Protein AF-A0A854CMA5-F1 (afdb_monomer)

Structure (mmCIF, N/CA/C/O backbone):
data_AF-A0A854CMA5-F1
#
_entry.id   AF-A0A854CMA5-F1
#
loop_
_atom_site.group_PDB
_atom_site.id
_atom_site.type_symbol
_atom_site.label_atom_id
_atom_site.label_alt_id
_atom_site.label_comp_id
_atom_site.label_asym_id
_atom_site.label_entity_id
_atom_site.label_seq_id
_atom_site.pdbx_PDB_ins_code
_atom_site.Cartn_x
_atom_site.Cartn_y
_atom_site.Cartn_z
_atom_site.occupancy
_atom_site.B_i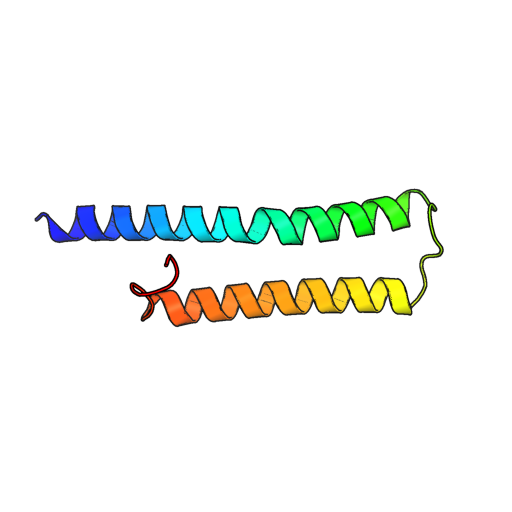so_or_equiv
_atom_site.auth_seq_id
_atom_site.auth_comp_id
_atom_site.auth_asym_id
_atom_site.auth_atom_id
_atom_site.pdbx_PDB_model_num
ATOM 1 N N . MET A 1 1 ? 25.600 2.308 -30.005 1.00 51.81 1 MET A N 1
ATOM 2 C CA . MET A 1 1 ? 25.124 1.687 -28.752 1.00 51.81 1 MET A CA 1
ATOM 3 C C . MET A 1 1 ? 23.764 2.271 -28.343 1.00 51.81 1 MET A C 1
ATOM 5 O O . MET A 1 1 ? 23.681 2.903 -27.305 1.00 51.81 1 MET A O 1
ATOM 9 N N . PRO A 1 2 ? 22.688 2.096 -29.136 1.00 61.62 2 PRO A N 1
ATOM 10 C CA . PRO A 1 2 ? 21.359 2.625 -28.788 1.00 61.62 2 PRO A CA 1
ATOM 11 C C . PRO A 1 2 ? 20.606 1.778 -27.740 1.00 61.62 2 PRO A C 1
ATOM 13 O O . PRO A 1 2 ? 19.568 2.191 -27.237 1.00 61.62 2 PRO A O 1
ATOM 16 N N . THR A 1 3 ? 21.108 0.587 -27.409 1.00 68.38 3 THR A N 1
ATOM 17 C CA . THR A 1 3 ? 20.403 -0.403 -26.582 1.00 68.38 3 THR A CA 1
ATOM 18 C C . THR A 1 3 ? 20.457 -0.107 -25.080 1.00 68.38 3 THR A C 1
ATOM 20 O O . THR A 1 3 ? 19.502 -0.422 -24.381 1.00 68.38 3 THR A O 1
ATOM 23 N 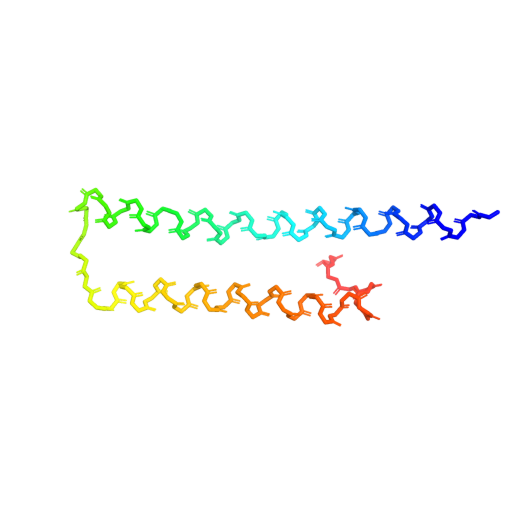N . LEU A 1 4 ? 21.529 0.529 -24.586 1.00 73.75 4 LEU A N 1
ATOM 24 C CA . LEU A 1 4 ? 21.666 0.896 -23.167 1.00 73.75 4 LEU A CA 1
ATOM 25 C C . LEU A 1 4 ? 20.769 2.087 -22.809 1.00 73.75 4 LEU A C 1
ATOM 27 O O . LEU A 1 4 ? 19.941 1.983 -21.915 1.00 73.75 4 LEU A O 1
ATOM 31 N N . GLU A 1 5 ? 20.829 3.164 -23.594 1.00 74.69 5 GLU A N 1
ATOM 32 C CA . GLU A 1 5 ? 19.985 4.352 -23.393 1.00 74.69 5 GLU A CA 1
ATOM 33 C C . GLU A 1 5 ? 18.486 4.052 -23.546 1.00 74.69 5 GLU A C 1
ATOM 35 O O . GLU A 1 5 ? 17.630 4.753 -23.009 1.00 74.69 5 GLU A O 1
ATOM 40 N N . HIS A 1 6 ? 18.131 3.051 -24.355 1.00 73.62 6 HIS A N 1
ATOM 41 C CA . HIS A 1 6 ? 16.747 2.600 -24.477 1.00 73.62 6 HIS A CA 1
ATOM 42 C C . HIS A 1 6 ? 16.297 1.828 -23.229 1.00 73.62 6 HIS A C 1
ATOM 44 O O . HIS A 1 6 ? 15.190 2.050 -22.748 1.00 73.62 6 HIS A O 1
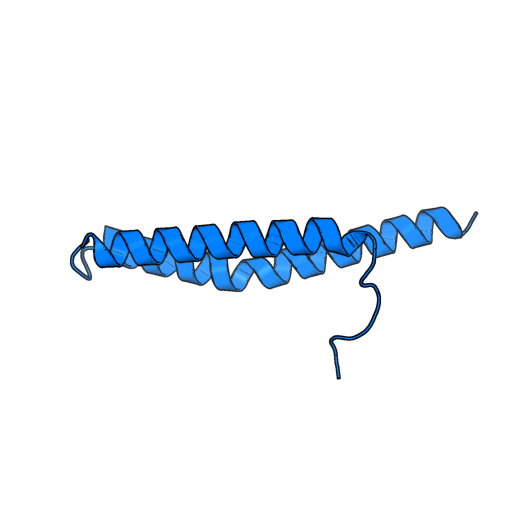ATOM 50 N N . ASN A 1 7 ? 17.168 0.980 -22.676 1.00 74.44 7 ASN A N 1
ATOM 51 C CA . ASN A 1 7 ? 16.892 0.217 -21.462 1.00 74.44 7 ASN A CA 1
ATOM 52 C C . ASN A 1 7 ? 16.764 1.127 -20.225 1.00 74.44 7 ASN A C 1
ATOM 54 O O . ASN A 1 7 ? 15.793 1.018 -19.485 1.00 74.44 7 ASN A O 1
ATOM 58 N N . GLU A 1 8 ? 17.661 2.102 -20.064 1.00 80.19 8 GLU A N 1
ATOM 59 C CA . GLU A 1 8 ? 17.607 3.069 -18.957 1.00 80.19 8 GLU A CA 1
ATOM 60 C C . GLU A 1 8 ? 16.327 3.914 -18.978 1.00 80.19 8 GLU A C 1
ATOM 62 O O . GLU A 1 8 ? 15.711 4.160 -17.941 1.00 80.19 8 GLU A O 1
ATOM 67 N N . ARG A 1 9 ? 15.883 4.329 -20.171 1.00 80.94 9 ARG A N 1
ATOM 68 C CA . ARG A 1 9 ? 14.614 5.054 -20.329 1.00 80.94 9 ARG A CA 1
ATOM 69 C C . ARG A 1 9 ? 13.405 4.184 -20.002 1.00 80.94 9 ARG A C 1
ATOM 71 O O . ARG A 1 9 ? 12.468 4.688 -19.389 1.00 80.94 9 ARG A O 1
ATOM 78 N N . ALA A 1 10 ? 13.428 2.909 -20.386 1.00 79.06 10 ALA A N 1
ATOM 79 C CA . ALA A 1 10 ? 12.365 1.966 -20.053 1.00 79.06 10 ALA A CA 1
ATOM 80 C C . ALA A 1 10 ? 12.269 1.747 -18.535 1.00 79.06 10 ALA A C 1
ATOM 82 O O . ALA A 1 10 ? 11.180 1.853 -17.977 1.00 79.06 10 ALA A O 1
ATOM 83 N N . LEU A 1 11 ? 13.408 1.565 -17.860 1.00 80.44 11 LEU A N 1
ATOM 84 C CA . LEU A 1 11 ? 13.469 1.452 -16.402 1.00 80.44 11 LEU A CA 1
ATOM 85 C C . LEU A 1 11 ? 12.943 2.718 -15.708 1.00 80.44 11 LEU A C 1
ATOM 87 O O . LEU A 1 11 ? 12.158 2.637 -14.766 1.00 80.44 11 LEU A O 1
ATOM 91 N N . GLY A 1 12 ? 13.337 3.901 -16.189 1.00 83.25 12 GLY A N 1
ATOM 92 C CA . GLY A 1 12 ? 12.862 5.173 -15.644 1.00 83.25 12 GLY A CA 1
ATOM 93 C C . GLY A 1 12 ? 11.347 5.363 -15.784 1.00 83.25 12 GLY A C 1
ATOM 94 O O . GLY A 1 12 ? 10.697 5.804 -14.837 1.00 83.25 12 GLY A O 1
ATOM 95 N N . ALA A 1 13 ? 10.777 5.004 -16.938 1.00 81.88 13 ALA A N 1
ATOM 96 C CA . ALA A 1 13 ? 9.332 5.055 -17.166 1.00 81.88 13 ALA A CA 1
ATOM 97 C C . ALA A 1 13 ? 8.579 4.058 -16.271 1.00 81.88 13 ALA A C 1
ATOM 99 O O . ALA A 1 13 ? 7.602 4.429 -15.627 1.00 81.88 13 ALA A O 1
ATOM 100 N N . PHE A 1 14 ? 9.088 2.831 -16.151 1.00 78.94 14 PHE A N 1
ATOM 101 C CA . PHE A 1 14 ? 8.511 1.805 -15.287 1.00 78.94 14 PHE A CA 1
ATOM 102 C C . PHE A 1 14 ? 8.469 2.239 -13.814 1.00 78.94 14 PHE A C 1
ATOM 104 O O . PHE A 1 14 ? 7.427 2.163 -13.164 1.00 78.94 14 PHE A O 1
ATOM 111 N N . MET A 1 15 ? 9.563 2.805 -13.298 1.00 81.88 15 MET A N 1
ATOM 112 C CA . MET A 1 15 ? 9.612 3.327 -11.926 1.00 81.88 15 MET A CA 1
ATOM 113 C C . MET A 1 15 ? 8.630 4.486 -11.698 1.00 81.88 15 MET A C 1
ATOM 115 O O . MET A 1 15 ? 8.066 4.620 -10.605 1.00 81.88 15 MET A O 1
ATOM 119 N N . ALA A 1 16 ? 8.398 5.321 -12.715 1.00 83.12 16 ALA A N 1
ATOM 120 C CA . ALA A 1 16 ? 7.413 6.396 -12.650 1.00 83.12 16 ALA A CA 1
ATOM 121 C C . ALA A 1 16 ? 5.974 5.852 -12.584 1.00 83.12 16 ALA A C 1
ATOM 123 O O . ALA A 1 16 ? 5.184 6.345 -11.773 1.00 83.12 16 ALA A O 1
ATOM 124 N N . ASP A 1 17 ? 5.661 4.816 -13.363 1.00 81.56 17 ASP A N 1
ATOM 125 C CA . ASP A 1 17 ? 4.344 4.173 -13.381 1.00 81.56 17 ASP A CA 1
ATOM 126 C C . ASP A 1 17 ? 4.026 3.492 -12.042 1.00 81.56 17 ASP A C 1
ATOM 128 O O . ASP A 1 17 ? 2.952 3.721 -11.479 1.00 81.56 17 ASP A O 1
ATOM 132 N N . ILE A 1 18 ? 4.984 2.760 -11.458 1.00 82.31 18 ILE A N 1
ATOM 133 C CA . ILE A 1 18 ? 4.848 2.185 -10.107 1.00 82.31 18 ILE A CA 1
ATOM 134 C C . ILE A 1 18 ? 4.595 3.290 -9.085 1.00 82.31 18 ILE A C 1
ATOM 136 O O . ILE A 1 18 ? 3.652 3.228 -8.296 1.00 82.31 18 ILE A O 1
ATOM 140 N N . SER A 1 19 ? 5.416 4.342 -9.117 1.00 84.44 19 SER A N 1
ATOM 141 C CA . SER A 1 19 ? 5.282 5.468 -8.192 1.00 84.44 19 SER A CA 1
ATOM 142 C C . SER A 1 19 ? 3.915 6.151 -8.306 1.00 84.44 19 SER A C 1
ATOM 144 O O . SER A 1 19 ? 3.401 6.674 -7.317 1.00 84.44 19 SER A O 1
ATOM 146 N N . HIS A 1 20 ? 3.313 6.174 -9.498 1.00 86.25 20 HIS A N 1
ATOM 147 C CA . HIS A 1 20 ? 1.972 6.709 -9.703 1.00 86.25 20 HIS A CA 1
ATOM 148 C C . HIS A 1 20 ? 0.892 5.768 -9.157 1.00 86.25 20 HIS A C 1
ATOM 150 O O . HIS A 1 20 ? 0.015 6.220 -8.423 1.00 86.25 20 HIS A O 1
ATOM 156 N N . ALA A 1 21 ? 0.992 4.470 -9.448 1.00 83.25 21 ALA A N 1
ATOM 157 C CA . ALA A 1 21 ? 0.047 3.461 -8.979 1.00 83.25 21 ALA A CA 1
ATOM 158 C C . ALA A 1 21 ? 0.006 3.363 -7.445 1.00 83.25 21 ALA A C 1
ATOM 160 O O . ALA A 1 21 ? -1.074 3.241 -6.874 1.00 83.25 21 ALA A O 1
ATOM 161 N N . LEU A 1 22 ?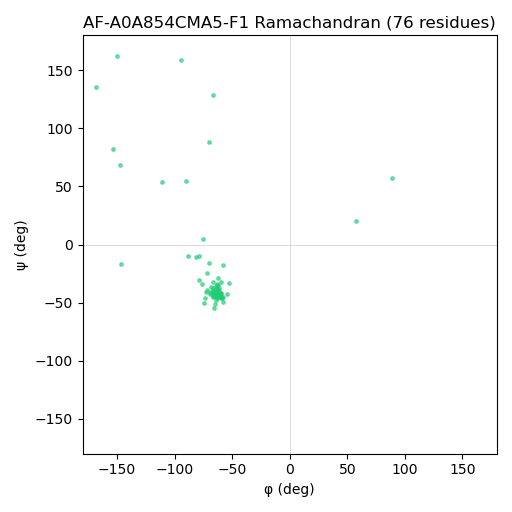 1.153 3.510 -6.768 1.00 88.25 22 LEU A N 1
ATOM 162 C CA . LEU A 1 22 ? 1.245 3.478 -5.303 1.00 88.25 22 LEU A CA 1
ATOM 163 C C . LEU A 1 22 ? 0.653 4.721 -4.618 1.00 88.25 22 LEU A C 1
ATOM 165 O O . LEU A 1 22 ? 0.257 4.645 -3.455 1.00 88.25 22 LEU A O 1
ATOM 169 N N . ARG A 1 23 ? 0.568 5.877 -5.295 1.00 84.69 23 ARG A N 1
ATOM 170 C CA . ARG A 1 23 ? 0.082 7.123 -4.665 1.00 84.69 23 ARG A CA 1
ATOM 171 C C . ARG A 1 23 ? -1.344 7.003 -4.139 1.00 84.69 23 ARG A C 1
ATOM 173 O O . ARG A 1 23 ? -1.616 7.494 -3.047 1.00 84.69 23 ARG A O 1
ATOM 180 N N . THR A 1 24 ? -2.237 6.373 -4.895 1.00 86.75 24 THR A N 1
ATOM 181 C CA . THR A 1 24 ? -3.650 6.225 -4.521 1.00 86.75 24 THR A CA 1
ATOM 182 C C . THR A 1 24 ? -3.850 5.342 -3.283 1.00 86.75 24 THR A C 1
ATOM 184 O O . THR A 1 24 ? -4.435 5.839 -2.319 1.00 86.75 24 THR A O 1
ATOM 187 N N . PRO A 1 25 ? -3.355 4.089 -3.230 1.00 84.12 25 PRO A N 1
ATOM 188 C CA . PRO A 1 25 ? -3.511 3.252 -2.041 1.00 84.12 25 PRO A CA 1
ATOM 189 C C . PRO A 1 25 ? -2.791 3.837 -0.819 1.00 84.12 25 PRO A C 1
ATOM 191 O O . PRO A 1 25 ? -3.329 3.787 0.283 1.00 84.12 25 PRO A O 1
ATOM 194 N N . LEU A 1 26 ? -1.628 4.479 -0.991 1.00 87.62 26 LEU A N 1
ATOM 195 C CA . LEU A 1 26 ? -0.943 5.158 0.117 1.00 87.62 26 LEU A CA 1
ATOM 196 C C . LEU A 1 26 ? -1.719 6.373 0.640 1.00 87.62 26 LEU A C 1
ATOM 198 O O . LEU A 1 26 ? -1.728 6.618 1.846 1.00 87.62 26 LEU A O 1
ATOM 202 N N . ALA A 1 27 ? -2.377 7.134 -0.238 1.00 89.12 27 ALA A N 1
ATOM 203 C CA . ALA A 1 27 ? -3.234 8.240 0.176 1.00 89.12 27 ALA A CA 1
ATOM 204 C C . ALA A 1 27 ? -4.448 7.745 0.977 1.00 89.12 27 ALA A C 1
ATOM 206 O O . ALA A 1 27 ? -4.801 8.375 1.972 1.00 89.12 27 ALA A O 1
ATOM 207 N N . VAL A 1 28 ? -5.039 6.610 0.585 1.00 88.44 28 VAL A N 1
ATOM 208 C CA . VAL A 1 28 ? -6.139 5.967 1.324 1.00 88.44 28 VAL A CA 1
ATOM 209 C C . VAL A 1 28 ? -5.666 5.493 2.697 1.00 88.44 28 VAL A C 1
ATOM 211 O O . VAL A 1 28 ? -6.247 5.894 3.702 1.00 88.44 28 VAL A O 1
ATOM 214 N N . LEU A 1 29 ? -4.561 4.741 2.760 1.00 88.75 29 LEU A N 1
ATOM 215 C CA . LEU A 1 29 ? -3.957 4.296 4.022 1.00 88.75 29 LEU A CA 1
ATOM 216 C C . LEU A 1 29 ? -3.669 5.471 4.962 1.00 88.75 29 LEU A C 1
ATOM 218 O O . LEU A 1 29 ? -3.935 5.394 6.161 1.00 88.75 29 LEU A O 1
ATOM 222 N N . ARG A 1 30 ? -3.142 6.579 4.426 1.00 88.31 30 ARG A N 1
ATOM 223 C CA . ARG A 1 30 ? -2.876 7.781 5.218 1.00 88.31 30 ARG A CA 1
ATOM 224 C C . ARG A 1 30 ? -4.163 8.410 5.751 1.00 88.31 30 ARG A C 1
ATOM 226 O O . ARG A 1 30 ? -4.203 8.741 6.927 1.00 88.31 30 ARG A O 1
ATOM 233 N N . ALA A 1 31 ? -5.203 8.530 4.928 1.00 88.19 31 ALA A N 1
ATOM 234 C CA . ALA A 1 31 ? -6.489 9.082 5.353 1.00 88.19 31 ALA A CA 1
ATOM 235 C C . ALA A 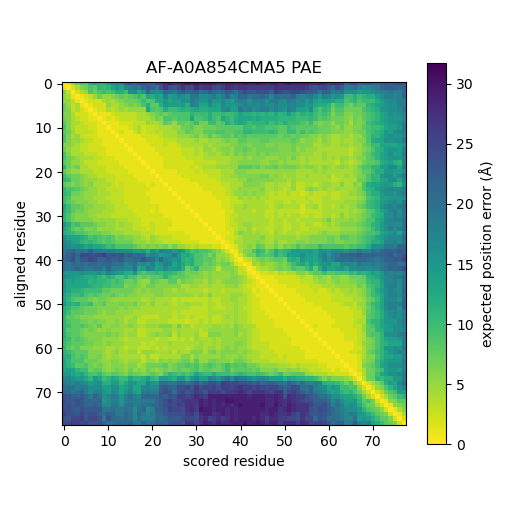1 31 ? -7.162 8.218 6.437 1.00 88.19 31 ALA A C 1
ATOM 237 O O . ALA A 1 31 ? -7.732 8.746 7.390 1.00 88.19 31 ALA A O 1
ATOM 238 N N . GLU A 1 32 ? -7.065 6.891 6.330 1.00 86.62 32 GLU A N 1
ATOM 239 C CA . GLU A 1 32 ? -7.562 5.973 7.359 1.00 86.62 32 GLU A CA 1
ATOM 240 C C . GLU A 1 32 ? -6.781 6.104 8.675 1.00 86.62 32 GLU A C 1
ATOM 242 O O . GLU A 1 32 ? -7.381 6.117 9.751 1.00 86.62 32 GLU A O 1
ATOM 247 N N . LEU A 1 33 ? -5.454 6.256 8.608 1.00 86.69 33 LEU A N 1
ATOM 248 C CA . LEU A 1 33 ? -4.621 6.521 9.785 1.00 86.69 33 LEU A CA 1
ATOM 249 C C . LEU A 1 33 ? -4.943 7.874 10.433 1.00 86.69 33 LEU A C 1
ATOM 251 O O . LEU A 1 33 ? -5.059 7.936 11.655 1.00 86.69 33 LEU A O 1
ATOM 255 N N . GLU A 1 34 ? -5.126 8.930 9.637 1.00 88.56 34 GLU A N 1
ATOM 256 C CA . GLU A 1 34 ? -5.541 10.260 10.107 1.00 88.56 34 GLU A CA 1
ATOM 257 C C . GLU A 1 34 ? -6.903 10.182 10.822 1.00 88.56 34 GLU A C 1
ATOM 259 O O . GLU A 1 34 ? -7.039 10.664 11.944 1.00 88.56 34 GLU A O 1
ATOM 264 N N . ALA A 1 35 ? -7.883 9.462 10.262 1.00 85.81 35 ALA A N 1
ATOM 265 C CA . ALA A 1 35 ? -9.198 9.277 10.886 1.00 85.81 35 ALA A CA 1
ATOM 266 C C . ALA A 1 35 ? -9.140 8.541 12.240 1.00 85.81 35 ALA A C 1
ATOM 268 O O . ALA A 1 35 ? -9.924 8.839 13.148 1.00 85.81 35 ALA A O 1
ATOM 269 N N . LEU A 1 36 ? -8.212 7.587 12.389 1.00 83.31 36 LEU A N 1
ATOM 270 C CA . LEU A 1 36 ? -7.964 6.908 13.663 1.00 83.31 36 LEU A CA 1
ATOM 271 C C . LEU A 1 36 ? -7.270 7.822 14.683 1.00 83.31 36 LEU A C 1
ATOM 273 O O . LEU A 1 36 ? -7.601 7.762 15.866 1.00 83.31 36 LEU A O 1
ATOM 277 N N . GLN A 1 37 ? -6.324 8.657 14.243 1.00 82.12 37 GLN A N 1
ATOM 278 C CA . GLN A 1 37 ? -5.593 9.600 15.100 1.00 82.12 37 GLN A CA 1
ATOM 279 C C . GLN A 1 37 ? -6.486 10.738 15.602 1.00 82.12 37 GLN A C 1
ATOM 281 O O . GLN A 1 37 ? -6.446 11.077 16.786 1.00 82.12 37 GLN A O 1
ATOM 286 N N . ASP A 1 38 ? -7.351 11.265 14.737 1.00 83.38 38 ASP A N 1
ATOM 287 C CA . ASP A 1 38 ? -8.260 12.369 15.053 1.00 83.38 38 ASP A CA 1
ATOM 288 C C . ASP A 1 38 ? -9.454 11.935 15.925 1.00 83.38 38 ASP A C 1
ATOM 290 O O . ASP A 1 38 ? -10.339 12.734 16.228 1.00 83.38 38 ASP A O 1
ATOM 294 N N . SER A 1 39 ? -9.493 10.668 16.366 1.00 70.25 39 SER A N 1
ATOM 295 C CA . SER A 1 39 ? -10.593 10.085 17.155 1.00 70.25 39 SER A CA 1
ATOM 296 C C . SER A 1 39 ? -11.961 10.171 16.458 1.00 70.25 39 SER A C 1
ATOM 298 O O . SER A 1 39 ? -13.001 10.065 17.110 1.00 70.25 39 SER A O 1
ATOM 300 N N . VAL A 1 40 ? -11.974 10.350 15.130 1.00 71.94 40 VAL A N 1
ATOM 301 C CA . VAL A 1 40 ? -13.190 10.494 14.306 1.00 71.94 40 VAL A CA 1
ATOM 302 C C . VAL A 1 40 ? -13.955 9.163 14.213 1.00 71.94 40 VAL A C 1
ATOM 304 O O . VAL A 1 40 ? -15.149 9.143 13.917 1.00 71.94 40 VAL A O 1
ATOM 307 N N . GLY A 1 41 ? -13.309 8.048 14.566 1.00 68.81 41 GLY A N 1
ATOM 308 C CA . GLY A 1 41 ? -13.941 6.755 14.815 1.00 68.81 41 GLY A CA 1
ATOM 309 C C . GLY A 1 41 ? -13.165 5.917 15.842 1.00 68.81 41 GLY A C 1
ATOM 310 O O . GLY A 1 41 ? -11.997 6.197 16.117 1.00 68.81 41 GLY A O 1
ATOM 311 N N . PRO A 1 42 ? -13.785 4.881 16.438 1.00 69.06 42 PRO A N 1
ATOM 312 C CA . PRO A 1 42 ? -13.105 4.030 17.405 1.00 69.06 42 PRO A CA 1
ATOM 313 C C . PRO A 1 42 ? -11.984 3.227 16.731 1.00 69.06 42 PRO A C 1
ATOM 315 O O . PRO A 1 42 ? -12.208 2.515 15.747 1.00 69.06 42 PRO A O 1
ATOM 318 N N . MET A 1 43 ? -10.779 3.290 17.302 1.00 71.00 43 MET A N 1
ATOM 319 C CA . MET A 1 43 ? -9.677 2.395 16.955 1.00 71.00 43 MET A CA 1
ATOM 320 C C . MET A 1 43 ? -10.006 0.991 17.467 1.00 71.00 43 MET A C 1
ATOM 322 O O . MET A 1 43 ? -9.711 0.629 18.604 1.00 71.00 43 MET A O 1
ATOM 326 N N . THR A 1 44 ? -10.696 0.213 16.637 1.00 80.88 44 THR A N 1
ATOM 327 C CA . THR A 1 44 ? -11.064 -1.167 16.962 1.00 80.88 44 THR A CA 1
ATOM 328 C C . THR A 1 44 ? -10.037 -2.151 16.400 1.00 80.88 44 THR A C 1
ATOM 330 O O . THR A 1 44 ? -9.359 -1.840 15.415 1.00 80.88 44 THR A O 1
ATOM 333 N N . PRO A 1 45 ? -9.956 -3.376 16.950 1.00 82.00 45 PRO A N 1
ATOM 334 C CA . PRO A 1 45 ? -9.175 -4.457 16.350 1.00 82.00 45 PRO A CA 1
ATOM 335 C C . PRO A 1 45 ? -9.518 -4.708 14.871 1.00 82.00 45 PRO A C 1
ATOM 337 O O . PRO A 1 45 ? -8.629 -5.024 14.086 1.00 82.00 45 PRO A O 1
ATOM 340 N N . ASN A 1 46 ? -10.778 -4.504 14.468 1.00 84.25 46 ASN A N 1
ATOM 341 C CA . ASN A 1 46 ? -11.211 -4.651 13.075 1.00 84.25 46 ASN A CA 1
ATOM 342 C C . ASN A 1 46 ? -10.638 -3.550 12.171 1.00 84.25 46 ASN A C 1
ATOM 344 O O . ASN A 1 46 ? -10.183 -3.838 11.063 1.00 84.25 46 ASN A O 1
ATOM 348 N N . SER A 1 47 ? -10.628 -2.299 12.645 1.00 82.19 47 SER A N 1
ATOM 349 C CA . SER A 1 47 ? -10.044 -1.162 11.920 1.00 82.19 47 SER A CA 1
ATOM 350 C C . SER A 1 47 ? -8.538 -1.369 11.716 1.00 82.19 47 SER A C 1
ATOM 352 O O . SER A 1 47 ? -8.019 -1.194 10.616 1.00 82.19 47 SER A O 1
ATOM 354 N N . LEU A 1 48 ? -7.845 -1.830 12.764 1.00 84.88 48 LEU A N 1
ATOM 355 C CA . LEU A 1 48 ? -6.420 -2.159 12.715 1.00 84.88 48 LEU A CA 1
ATOM 356 C C . LEU A 1 48 ? -6.130 -3.334 11.764 1.00 84.88 48 LEU A C 1
ATOM 358 O O . LEU A 1 48 ? -5.177 -3.279 10.990 1.00 84.88 48 LEU A O 1
ATOM 362 N N . GLY A 1 49 ? -6.962 -4.380 11.794 1.00 87.56 49 GLY A N 1
ATOM 363 C CA . GLY A 1 49 ? -6.848 -5.526 10.890 1.00 87.56 49 GLY A CA 1
ATOM 364 C C . GLY A 1 49 ? -7.037 -5.142 9.421 1.00 87.56 49 GLY A C 1
ATOM 365 O O . GLY A 1 49 ? -6.294 -5.615 8.566 1.00 87.56 49 GLY A O 1
ATOM 366 N N . SER A 1 50 ? -7.967 -4.227 9.136 1.00 86.94 50 SER A N 1
ATOM 367 C CA . SER A 1 50 ? -8.222 -3.729 7.775 1.00 86.94 50 SER A CA 1
ATOM 368 C C . SER A 1 50 ? -7.037 -2.927 7.227 1.00 86.94 50 SER A C 1
ATOM 370 O O . SER A 1 50 ? -6.633 -3.131 6.083 1.00 86.94 50 SER A O 1
ATOM 372 N N . LEU A 1 51 ? -6.428 -2.070 8.053 1.00 87.12 51 LEU A N 1
ATOM 373 C CA . LEU A 1 51 ? -5.187 -1.369 7.705 1.00 87.12 51 LEU A CA 1
ATOM 374 C C . LEU A 1 51 ? -4.032 -2.345 7.461 1.00 87.12 51 LEU A C 1
ATOM 376 O O . LEU A 1 51 ? -3.306 -2.217 6.477 1.00 87.12 51 LEU A O 1
ATOM 380 N N . HIS A 1 52 ? -3.872 -3.344 8.332 1.00 87.81 52 HIS A N 1
ATOM 381 C CA . HIS A 1 52 ? -2.823 -4.351 8.186 1.00 87.81 52 HIS A CA 1
ATOM 382 C C . HIS A 1 52 ? -2.974 -5.154 6.887 1.00 87.81 52 HIS A C 1
ATOM 384 O O . HIS A 1 52 ? -1.990 -5.364 6.181 1.00 87.81 52 HIS A O 1
ATOM 390 N N . GLN A 1 53 ? -4.203 -5.542 6.534 1.00 89.06 53 GLN A N 1
ATOM 391 C CA . GLN A 1 53 ? -4.489 -6.244 5.284 1.00 89.0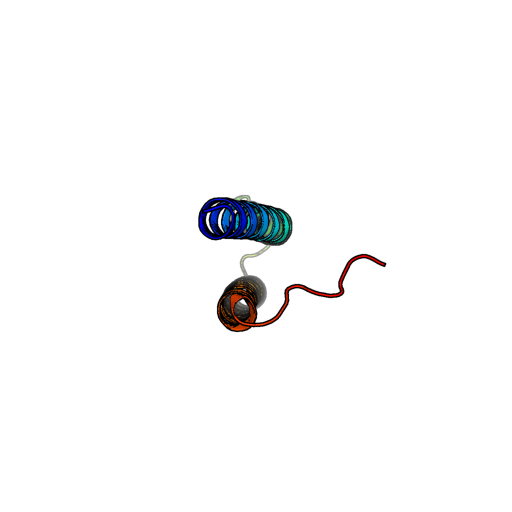6 53 GLN A CA 1
ATOM 392 C C . GLN A 1 53 ? -4.168 -5.379 4.058 1.00 89.06 53 GLN A C 1
ATOM 394 O O . GLN A 1 53 ? -3.550 -5.873 3.120 1.00 89.06 53 GLN A O 1
ATOM 399 N N . GLN A 1 54 ? -4.544 -4.097 4.064 1.00 88.31 54 GLN A N 1
ATOM 400 C CA . GLN A 1 54 ? -4.235 -3.179 2.961 1.00 88.31 54 GLN A CA 1
ATOM 401 C C . GLN A 1 54 ? -2.726 -2.977 2.777 1.00 88.31 54 GLN A C 1
ATOM 403 O O . GLN A 1 54 ? -2.241 -2.972 1.648 1.00 88.31 54 GLN A O 1
ATOM 408 N N . VAL A 1 55 ? -1.968 -2.865 3.873 1.00 90.69 55 VAL A N 1
ATOM 409 C CA . VAL A 1 55 ? -0.498 -2.820 3.819 1.00 90.69 55 VAL A CA 1
ATOM 410 C C . VAL A 1 55 ? 0.069 -4.125 3.258 1.00 90.69 55 VAL A C 1
ATOM 412 O O . VAL A 1 55 ? 0.956 -4.081 2.411 1.00 90.69 55 VAL A O 1
ATOM 415 N N . GLY A 1 56 ? -0.453 -5.276 3.691 1.00 88.69 56 GLY A N 1
ATOM 416 C CA . GLY A 1 56 ? -0.052 -6.584 3.169 1.00 88.69 56 GLY A CA 1
ATOM 417 C C . GLY A 1 56 ? -0.288 -6.711 1.664 1.00 88.69 56 GLY A C 1
ATOM 418 O O . GLY A 1 56 ? 0.622 -7.109 0.945 1.00 88.69 56 GLY A O 1
ATOM 419 N N . GLN A 1 57 ? -1.459 -6.288 1.179 1.00 88.81 57 GLN A N 1
ATOM 420 C CA . GLN A 1 57 ? -1.773 -6.294 -0.251 1.00 88.81 57 GLN A CA 1
ATOM 421 C C . GLN A 1 57 ? -0.826 -5.390 -1.044 1.00 88.81 57 GLN A C 1
ATOM 423 O O . GLN A 1 57 ? -0.333 -5.797 -2.085 1.00 88.81 57 GLN A O 1
ATOM 428 N N . LEU A 1 58 ? -0.507 -4.196 -0.533 1.00 88.75 58 LEU A N 1
ATOM 429 C CA . LEU A 1 58 ? 0.418 -3.280 -1.203 1.00 88.75 58 LEU A CA 1
ATOM 430 C C . LEU A 1 58 ? 1.837 -3.859 -1.325 1.00 88.75 58 LEU A C 1
ATOM 432 O O . LEU A 1 58 ? 2.524 -3.617 -2.317 1.00 88.75 58 LEU A O 1
ATOM 436 N N . ILE A 1 59 ? 2.287 -4.598 -0.306 1.00 87.06 59 ILE A N 1
ATOM 437 C CA . ILE A 1 59 ? 3.580 -5.292 -0.320 1.00 87.06 59 ILE A CA 1
ATOM 438 C C . ILE A 1 59 ? 3.568 -6.410 -1.365 1.00 87.06 59 ILE A C 1
ATOM 440 O O . ILE A 1 59 ? 4.526 -6.515 -2.128 1.00 87.06 59 ILE A O 1
ATOM 444 N N . GLU A 1 60 ? 2.495 -7.202 -1.416 1.00 86.56 60 GLU A N 1
ATOM 445 C CA . GLU A 1 60 ? 2.335 -8.282 -2.396 1.00 86.56 60 GLU A CA 1
ATOM 446 C C . GLU A 1 60 ? 2.282 -7.728 -3.827 1.00 86.56 60 GLU A C 1
ATOM 448 O O . GLU A 1 60 ? 3.034 -8.175 -4.683 1.00 86.56 60 GLU A O 1
ATOM 453 N N . ASP A 1 61 ? 1.499 -6.671 -4.067 1.00 84.94 61 ASP A N 1
ATOM 454 C CA . ASP A 1 61 ? 1.395 -6.017 -5.376 1.00 84.94 61 ASP A CA 1
ATOM 455 C C . ASP A 1 61 ? 2.760 -5.485 -5.847 1.00 84.94 61 ASP A C 1
ATOM 457 O O . ASP A 1 61 ? 3.135 -5.624 -7.012 1.00 84.94 61 ASP A O 1
ATOM 461 N N . LEU A 1 62 ? 3.540 -4.882 -4.942 1.00 83.94 62 LEU A N 1
ATOM 462 C CA . LEU A 1 62 ? 4.884 -4.400 -5.262 1.00 83.94 62 LEU A CA 1
ATOM 463 C C . LEU A 1 62 ? 5.858 -5.558 -5.523 1.00 83.94 62 LEU A C 1
ATOM 465 O O . LEU A 1 62 ? 6.726 -5.451 -6.394 1.00 83.94 62 LEU A O 1
ATOM 469 N N . TYR A 1 63 ? 5.715 -6.658 -4.784 1.00 82.81 63 TYR A N 1
ATOM 470 C CA . TYR A 1 63 ? 6.495 -7.871 -4.992 1.00 82.81 63 TYR A CA 1
ATOM 471 C C . TYR A 1 63 ? 6.191 -8.489 -6.362 1.00 82.81 63 TYR A C 1
ATOM 473 O O . TYR A 1 63 ? 7.120 -8.712 -7.141 1.00 82.81 63 TYR A O 1
ATOM 481 N N . ASP A 1 64 ? 4.918 -8.637 -6.720 1.00 82.94 64 ASP A N 1
ATOM 482 C CA . ASP A 1 64 ? 4.470 -9.117 -8.027 1.00 82.94 64 ASP A CA 1
ATOM 483 C C . ASP A 1 64 ? 4.989 -8.235 -9.162 1.00 82.94 64 ASP A C 1
ATOM 485 O O . ASP A 1 64 ? 5.529 -8.732 -10.152 1.00 82.94 64 ASP A O 1
ATOM 489 N N . VAL A 1 65 ? 4.914 -6.912 -9.013 1.00 78.12 65 VAL A N 1
ATOM 490 C CA . VAL A 1 65 ? 5.475 -5.969 -9.987 1.00 78.12 65 VAL A CA 1
ATOM 491 C C . VAL A 1 65 ? 6.989 -6.155 -10.135 1.00 78.12 65 VAL A C 1
ATOM 493 O O . VAL A 1 65 ? 7.489 -6.174 -11.259 1.00 78.12 65 VAL A O 1
ATOM 496 N N . SER A 1 66 ? 7.719 -6.360 -9.035 1.00 75.75 66 SER A N 1
ATOM 497 C CA . SER A 1 66 ? 9.168 -6.604 -9.070 1.00 75.75 66 SER A CA 1
ATOM 498 C C . SER A 1 66 ? 9.541 -7.932 -9.743 1.00 75.75 66 SER A C 1
ATOM 500 O O . SER A 1 66 ? 10.574 -8.024 -10.406 1.00 75.75 66 SER A O 1
ATOM 502 N N . LEU A 1 67 ? 8.682 -8.951 -9.626 1.00 74.88 67 LEU A N 1
ATOM 503 C CA . LEU A 1 67 ? 8.842 -10.238 -10.303 1.00 74.88 67 LEU A CA 1
ATOM 504 C C . LEU A 1 67 ? 8.485 -10.150 -11.793 1.00 74.88 67 LEU A C 1
ATOM 506 O O . LEU A 1 67 ? 9.099 -10.821 -12.626 1.00 74.88 67 LEU A O 1
ATOM 510 N N . THR A 1 68 ? 7.503 -9.314 -12.136 1.00 64.44 68 THR A N 1
ATOM 511 C CA . THR A 1 68 ? 6.981 -9.175 -13.502 1.00 64.44 68 THR A CA 1
ATOM 512 C C . THR A 1 68 ? 7.739 -8.134 -14.339 1.00 64.44 68 THR A C 1
ATOM 514 O O . THR A 1 68 ? 7.598 -8.127 -15.562 1.00 64.44 68 THR A O 1
ATOM 517 N N . ASP A 1 69 ? 8.622 -7.326 -13.742 1.00 58.66 69 ASP A N 1
ATOM 518 C CA . ASP A 1 69 ? 9.598 -6.473 -14.454 1.00 58.66 69 ASP A CA 1
ATOM 519 C C . ASP A 1 69 ? 10.528 -7.294 -15.380 1.00 58.66 69 ASP A C 1
ATOM 521 O O . ASP A 1 69 ? 11.097 -6.799 -16.350 1.00 58.66 69 ASP A O 1
ATOM 525 N N . VAL A 1 70 ? 10.603 -8.614 -15.170 1.00 51.50 70 VAL A N 1
ATOM 526 C CA . VAL A 1 70 ? 11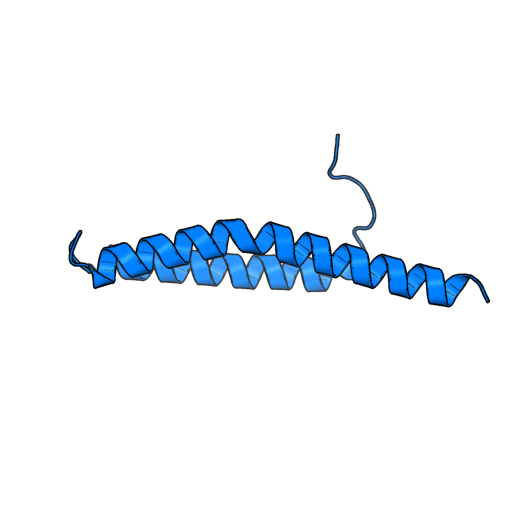.301 -9.540 -16.075 1.00 51.50 70 VAL A CA 1
ATOM 527 C C . VAL A 1 70 ? 10.440 -9.945 -17.297 1.00 51.50 70 VAL A C 1
ATOM 529 O O . VAL A 1 70 ? 10.970 -10.519 -18.248 1.00 51.50 70 VAL A O 1
ATOM 532 N N . GLY A 1 71 ? 9.131 -9.637 -17.344 1.00 48.62 71 GLY A N 1
ATOM 533 C CA . GLY A 1 71 ? 8.210 -10.210 -18.344 1.00 48.62 71 GLY A CA 1
ATOM 534 C C . GLY A 1 71 ? 7.030 -9.377 -18.879 1.00 48.62 71 GLY A C 1
ATOM 535 O O . GLY A 1 71 ? 6.499 -9.749 -19.926 1.00 48.62 71 GLY A O 1
ATOM 536 N N . ALA A 1 72 ? 6.596 -8.273 -18.260 1.00 49.12 72 ALA A N 1
ATOM 537 C CA . ALA A 1 72 ? 5.329 -7.610 -18.622 1.00 49.12 72 ALA A CA 1
ATOM 538 C C . ALA A 1 72 ? 5.475 -6.242 -19.302 1.00 49.12 72 ALA A C 1
ATOM 540 O O . ALA A 1 72 ? 4.807 -5.277 -18.943 1.00 49.12 72 ALA A O 1
ATOM 541 N N . HIS A 1 73 ? 6.250 -6.164 -20.385 1.00 50.44 73 HIS A N 1
ATOM 542 C CA . HIS A 1 73 ? 6.130 -5.038 -21.317 1.00 50.44 73 HIS A CA 1
ATOM 543 C C . HIS A 1 73 ? 5.115 -5.320 -22.436 1.00 50.44 73 HIS A C 1
ATOM 545 O O . HIS A 1 73 ? 5.427 -5.223 -23.624 1.00 50.44 73 HIS A O 1
ATOM 551 N N . ARG A 1 74 ? 3.874 -5.679 -22.081 1.00 48.31 74 ARG A N 1
ATOM 552 C CA . ARG A 1 74 ? 2.731 -5.595 -23.005 1.00 48.31 74 ARG A CA 1
ATOM 553 C C . ARG A 1 74 ? 1.405 -5.787 -22.273 1.00 48.31 74 ARG A C 1
ATOM 555 O O . ARG A 1 74 ? 1.258 -6.735 -21.524 1.00 48.31 74 ARG A O 1
ATOM 562 N N . SER A 1 75 ? 0.450 -4.926 -22.624 1.00 44.81 75 SER A N 1
ATOM 563 C CA . SER A 1 75 ? -1.006 -5.097 -22.506 1.00 44.81 75 SER A CA 1
ATOM 564 C C . SER A 1 75 ? -1.736 -4.680 -21.226 1.00 44.81 75 SER A C 1
ATOM 566 O O . SER A 1 75 ? -2.519 -5.482 -20.743 1.00 44.81 75 SER A O 1
ATOM 568 N N . ILE A 1 76 ? -1.648 -3.422 -20.770 1.00 49.19 76 ILE A N 1
ATOM 569 C CA . ILE A 1 76 ? -2.795 -2.806 -20.062 1.00 49.19 76 ILE A CA 1
ATOM 570 C C . ILE A 1 76 ? -2.885 -1.287 -20.312 1.00 49.19 76 ILE A C 1
ATOM 572 O O . ILE A 1 76 ? -2.652 -0.500 -19.415 1.00 49.19 76 ILE A O 1
ATOM 576 N N . TRP A 1 77 ? -3.215 -0.882 -21.542 1.00 43.09 77 TRP A N 1
ATOM 577 C CA . TRP A 1 77 ? -3.996 0.337 -21.830 1.00 43.09 77 TRP A CA 1
ATOM 578 C C . TRP A 1 77 ? -4.716 0.108 -23.171 1.00 43.09 77 TRP A C 1
ATOM 580 O O . TRP A 1 77 ? -4.213 0.463 -24.238 1.00 43.09 77 TRP A O 1
ATOM 590 N N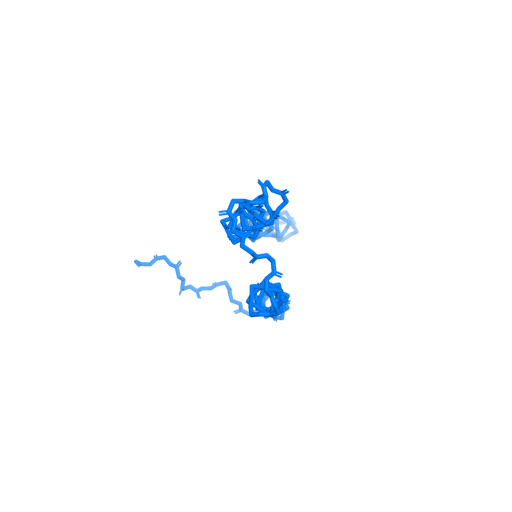 . ARG A 1 78 ? -5.857 -0.590 -23.119 1.00 39.03 78 ARG A N 1
ATOM 591 C CA . ARG A 1 78 ? -6.947 -0.448 -24.092 1.00 39.03 78 ARG A CA 1
ATOM 592 C C . ARG A 1 78 ? -8.136 0.114 -23.334 1.00 39.03 78 ARG A C 1
ATOM 594 O O . ARG A 1 78 ? -8.395 -0.428 -22.239 1.00 39.03 78 ARG A O 1
#

Organism: Xanthomonas oryzae pv. oryzae (NCBI:txid64187)

Foldseek 3Di:
DVVVVVVVVVVVVLVVVLVVVVPVLVVVLVVLVVCPVVPVDDPDPVSVVVSVVSVVVNVVVVVVSVVCVVPDPDDDDD

Nearest PDB structures (foldseek):
  6msr-assembly1_C  TM=6.929E-01  e=1.048E+00  synthetic construct
  6msq-assembly1_A  TM=7.173E-01  e=1.966E+00  synthetic construct
  3okq-assembly1_A-2  TM=6.383E-01  e=6.451E+00  Saccharomyces cerevisiae
  5ofa-assembly1_A  TM=6.239E-01  e=5.610E+00  Homo sapiens

Solvent-accessible surface area (backbone atoms only — not comparable to full-atom values): 4676 Å² total; per-residue (Å²): 128,71,65,60,67,51,50,56,51,50,53,52,51,51,55,50,52,52,57,55,63,48,47,59,62,53,50,50,54,48,50,55,50,48,38,46,71,71,61,77,45,84,85,39,75,66,58,53,49,51,53,51,51,54,53,51,50,54,52,50,55,50,48,52,50,65,64,36,75,80,72,65,95,72,88,90,88,129

Secondary structure (DSSP, 8-state):
-HHHHHHHHHHHHHHHHHHHHHHHHHHHHHHHHHHHHTTSS---HHHHHHHHHHHHHHHHHHHHHHHHTTT--S----

InterPro domains:
  IPR003661 Signal tr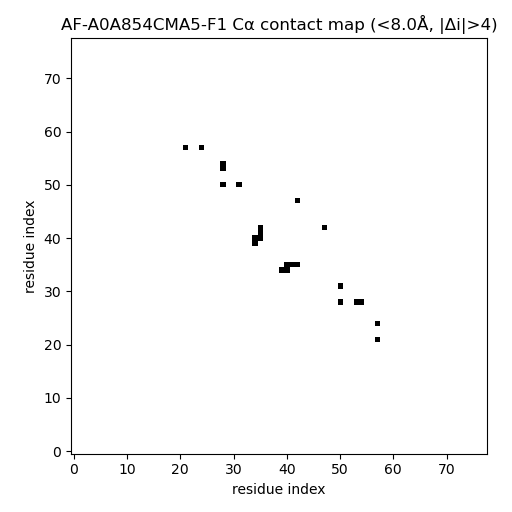ansduction histidine kinase, dimerisation/phosphoacceptor domain [PF00512] (11-64)
  IPR003661 Signal transduction histidine kinase, dimerisation/phosphoacceptor domain [SM00388] (10-71)
  IPR003661 Signal transduction histidine kinase, dimerisation/phosphoacceptor domain [cd00082] (8-66)
  IPR036097 Signal transduction histidine kinase, dimerisation/phosphoacceptor domain superfamily [SSF47384] (4-68)

Sequence (78 aa):
MPTLEHNERALGAFMADISHALRTPLAVLRAELEALQDSVGPMTPNSLGSLHQQVGQLIEDLYDVSLTDVGAHRSIWR

Radius of gyration: 17.54 Å; Cα contacts (8 Å, |Δi|>4): 12; chains: 1; bounding box: 39×23×46 Å

Mean predicted aligned error: 9.16 Å

pLDDT: mean 77.3, std 13.28, range [39.03, 90.69]